Protein AF-A0A971JJ12-F1 (afdb_monomer_lite)

Sequence (63 aa):
MEIKCPFCSHEGPPVVAKKLSAGGWVLFVVLILFCLPICWLPFVIDGCKDEIRKCASCGCKIG

pLDDT: mean 76.23, std 7.02, range [48.62, 84.19]

Foldseek 3Di:
DFDQDPPPRDTDFWDWDKDFAPVLVVVLVVCVVPPPVCNCVSVVPCVRIDTFTAHPPPRHTPD

Radius of gyration: 16.07 Å; chains: 1; bounding box: 27×19×43 Å

Secondary structure (DSSP, 8-state):
--EE-TTT--EE--EEEEEE-HHHHHHHHHHHHH-GGGTTHHHH-GGGEEEEEE-TTT--B--

Structure (mmCIF, N/CA/C/O backbone):
data_AF-A0A971JJ12-F1
#
_entry.id   AF-A0A971JJ12-F1
#
loop_
_atom_site.group_PDB
_atom_site.id
_atom_site.type_symbol
_atom_site.label_atom_id
_atom_site.label_alt_id
_atom_site.label_comp_id
_atom_site.label_asym_id
_atom_site.label_entity_id
_atom_site.label_seq_id
_atom_site.pdbx_PDB_ins_code
_atom_site.Cartn_x
_atom_site.Cartn_y
_atom_site.Cartn_z
_atom_site.occupancy
_atom_site.B_iso_or_equiv
_atom_site.auth_seq_id
_atom_site.auth_comp_id
_atom_site.auth_asym_id
_atom_site.auth_atom_id
_atom_site.pdbx_PDB_model_num
ATOM 1 N N . MET A 1 1 ? -3.020 -12.901 16.434 1.00 48.62 1 MET A N 1
ATOM 2 C CA . MET A 1 1 ? -2.821 -11.514 16.903 1.00 48.62 1 MET A CA 1
ATOM 3 C C . MET A 1 1 ? -4.199 -10.880 16.961 1.00 48.62 1 MET A C 1
ATOM 5 O O . MET A 1 1 ? -4.708 -10.463 15.928 1.00 48.62 1 MET A O 1
ATOM 9 N N . GLU A 1 2 ? -4.854 -10.918 18.116 1.00 55.53 2 GLU A N 1
ATOM 10 C CA . GLU A 1 2 ? -6.123 -10.212 18.315 1.00 55.53 2 GLU A CA 1
ATOM 11 C C . GLU A 1 2 ? -5.797 -8.739 18.556 1.00 55.53 2 GLU A C 1
ATOM 13 O O . GLU A 1 2 ? -5.230 -8.368 19.580 1.00 55.53 2 GLU A O 1
ATOM 18 N N . ILE A 1 3 ? -6.049 -7.908 17.546 1.00 67.44 3 ILE A N 1
ATOM 19 C CA . ILE A 1 3 ? -5.850 -6.462 17.631 1.00 67.44 3 ILE A CA 1
ATOM 20 C C . ILE A 1 3 ? -7.199 -5.873 18.015 1.00 67.44 3 ILE A C 1
ATOM 22 O O . ILE A 1 3 ? -8.150 -5.920 17.237 1.00 67.44 3 ILE A O 1
ATOM 26 N N . LYS A 1 4 ? -7.284 -5.327 19.226 1.00 74.88 4 LYS A N 1
ATOM 27 C CA . LYS A 1 4 ? -8.474 -4.615 19.685 1.00 74.88 4 LYS A CA 1
ATOM 28 C C . LYS A 1 4 ? -8.525 -3.254 18.996 1.00 74.88 4 LYS A C 1
ATOM 30 O O . LYS A 1 4 ? -7.616 -2.442 19.160 1.00 74.88 4 LYS A O 1
ATOM 35 N N . CYS A 1 5 ? -9.556 -3.006 18.187 1.00 75.50 5 CYS A N 1
ATOM 36 C CA . CYS A 1 5 ? -9.694 -1.727 17.488 1.00 75.50 5 CYS A CA 1
ATOM 37 C C . CYS A 1 5 ? -9.922 -0.596 18.520 1.00 75.50 5 CYS A C 1
ATOM 39 O O . CYS A 1 5 ? -10.934 -0.639 19.217 1.00 75.50 5 CYS A O 1
ATOM 41 N N . PRO A 1 6 ? -9.075 0.450 18.609 1.00 77.44 6 PRO A N 1
ATOM 42 C CA . PRO A 1 6 ? -9.207 1.501 19.632 1.00 77.44 6 PRO A CA 1
ATOM 43 C C . PRO A 1 6 ? -10.445 2.396 19.450 1.00 77.44 6 PRO A C 1
ATOM 45 O O . PRO A 1 6 ? -10.829 3.109 20.368 1.00 77.44 6 PRO A O 1
ATOM 48 N N . PHE A 1 7 ? -11.076 2.359 18.272 1.00 81.31 7 PHE A N 1
ATOM 49 C CA . PHE A 1 7 ? -12.250 3.176 17.950 1.00 81.31 7 PHE A CA 1
ATOM 50 C C . PHE A 1 7 ? -13.586 2.504 18.288 1.00 81.31 7 PHE A C 1
ATOM 52 O O . PHE A 1 7 ? -14.530 3.186 18.664 1.00 81.31 7 PHE A O 1
ATOM 59 N N . CYS A 1 8 ? -13.689 1.182 18.130 1.00 81.88 8 CYS A N 1
ATOM 60 C CA . CYS A 1 8 ? -14.941 0.443 18.332 1.00 81.88 8 CYS A CA 1
ATOM 61 C C . CYS A 1 8 ? -14.823 -0.706 19.341 1.00 81.88 8 CYS A C 1
ATOM 63 O O . CYS A 1 8 ? -15.789 -1.435 19.538 1.00 81.88 8 CYS A O 1
ATOM 65 N N . SER A 1 9 ? -13.648 -0.901 19.951 1.00 80.44 9 SER A N 1
ATOM 66 C CA . SER A 1 9 ? -13.324 -2.011 20.863 1.00 80.44 9 SER A CA 1
ATOM 67 C C . SER A 1 9 ? -13.587 -3.413 20.307 1.00 80.44 9 SER A C 1
ATOM 69 O O . SER A 1 9 ? -13.544 -4.379 21.062 1.00 80.44 9 SER A O 1
ATOM 71 N N . HIS A 1 10 ? -13.820 -3.545 18.999 1.0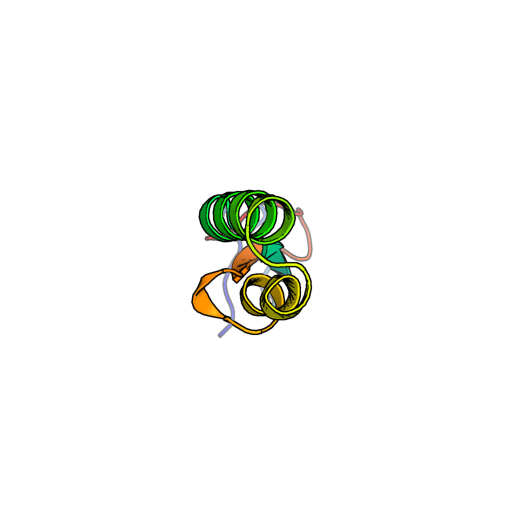0 79.19 10 HIS A N 1
ATOM 72 C CA . HIS A 1 10 ? -14.035 -4.831 18.357 1.00 79.19 10 HIS A CA 1
ATOM 73 C C . HIS A 1 10 ? -12.745 -5.654 18.383 1.00 79.19 10 HIS A C 1
ATOM 75 O O . HIS A 1 10 ? -11.677 -5.173 17.987 1.00 79.19 10 HIS A O 1
ATOM 81 N N . GLU A 1 11 ? -12.865 -6.899 18.828 1.00 73.81 11 GLU A N 1
ATOM 82 C CA . GLU A 1 11 ? -11.778 -7.866 18.926 1.00 73.81 11 GLU A CA 1
ATOM 83 C C . GLU A 1 11 ? -11.879 -8.803 17.722 1.00 73.81 11 GLU A C 1
ATOM 85 O O . GLU A 1 11 ? -12.854 -9.530 17.551 1.00 73.81 11 GLU A O 1
ATOM 90 N N . GLY A 1 12 ? -10.921 -8.703 16.801 1.00 75.75 12 GLY A N 1
ATOM 91 C CA . GLY A 1 12 ? -10.925 -9.517 15.591 1.00 75.75 12 GLY A CA 1
ATOM 92 C C . GLY A 1 12 ? -9.752 -9.220 14.659 1.00 75.75 12 GLY A C 1
ATOM 93 O O . GLY A 1 12 ? -9.007 -8.260 14.876 1.00 75.75 12 GLY A O 1
ATOM 94 N N . PRO A 1 13 ? -9.557 -10.042 13.614 1.00 76.81 13 PRO A N 1
ATOM 95 C CA . PRO A 1 13 ? -8.495 -9.823 12.643 1.00 76.81 13 PRO A CA 1
ATOM 96 C C . PRO A 1 13 ? -8.752 -8.532 11.840 1.00 76.81 13 PRO A C 1
ATOM 98 O O . PRO A 1 13 ? -9.866 -8.327 11.347 1.00 76.81 13 PRO A O 1
ATOM 101 N N . PRO A 1 14 ? -7.749 -7.646 11.680 1.00 79.69 14 PRO A N 1
ATOM 102 C CA . PRO A 1 14 ? -7.882 -6.486 10.811 1.00 79.69 14 PRO A CA 1
ATOM 103 C C . PRO A 1 14 ? -7.958 -6.924 9.344 1.00 79.69 14 PRO A C 1
ATOM 105 O O . PRO A 1 14 ? -7.274 -7.850 8.908 1.00 79.69 14 PRO A O 1
ATOM 108 N N . VAL A 1 15 ? -8.757 -6.211 8.558 1.00 83.25 15 VAL A N 1
ATOM 109 C CA . VAL A 1 15 ? -8.813 -6.357 7.106 1.00 83.25 15 VAL A CA 1
ATOM 110 C C . VAL A 1 15 ? -7.580 -5.685 6.514 1.00 83.25 15 VAL A C 1
ATOM 112 O O . VAL A 1 15 ? -7.422 -4.466 6.602 1.00 83.25 15 VAL A O 1
ATOM 115 N N . VAL A 1 16 ? -6.700 -6.475 5.904 1.00 82.69 16 VAL A N 1
ATOM 116 C CA . VAL A 1 16 ? -5.518 -5.965 5.202 1.00 82.69 16 VAL A CA 1
ATOM 117 C C . VAL A 1 16 ? -5.911 -5.635 3.766 1.00 82.69 16 VAL A C 1
ATOM 119 O O . VAL A 1 16 ? -6.234 -6.518 2.976 1.00 82.69 16 VAL A O 1
ATOM 122 N N . ALA A 1 17 ? -5.891 -4.351 3.423 1.00 80.38 17 ALA A N 1
ATOM 123 C CA . ALA A 1 17 ? -6.097 -3.870 2.067 1.00 80.38 17 ALA A CA 1
ATOM 124 C C . ALA A 1 17 ? -4.747 -3.475 1.461 1.00 80.38 17 ALA A C 1
ATOM 126 O O . ALA A 1 17 ? -4.111 -2.527 1.921 1.00 80.38 17 ALA A O 1
ATOM 127 N N . LYS A 1 18 ? -4.324 -4.173 0.404 1.00 76.88 18 LYS A N 1
ATOM 128 C CA . LYS A 1 18 ? -3.128 -3.807 -0.365 1.00 76.88 18 LYS A CA 1
ATOM 129 C C . LYS A 1 18 ? -3.480 -2.685 -1.342 1.00 76.88 18 LYS A C 1
ATOM 131 O O . LYS A 1 18 ? -4.361 -2.858 -2.184 1.00 76.88 18 LYS A O 1
ATOM 136 N N . LYS A 1 19 ? -2.815 -1.535 -1.235 1.00 80.56 19 LYS A N 1
ATOM 137 C CA . LYS A 1 19 ? -2.921 -0.433 -2.206 1.00 80.56 19 LYS A CA 1
ATOM 138 C C . LYS A 1 19 ? -1.548 -0.106 -2.779 1.00 80.56 19 LYS A C 1
ATOM 140 O O . LYS A 1 19 ? -0.549 -0.258 -2.095 1.00 80.56 19 LYS A O 1
ATOM 145 N N . LEU A 1 20 ? -1.496 0.352 -4.029 1.00 78.19 20 LEU A N 1
ATOM 146 C CA . LEU A 1 20 ? -0.257 0.894 -4.585 1.00 78.19 20 LEU A CA 1
ATOM 147 C C . LEU A 1 20 ? 0.141 2.164 -3.829 1.00 78.19 20 LEU A C 1
ATOM 149 O O . LEU A 1 20 ? -0.675 3.074 -3.667 1.00 78.19 20 LEU A O 1
ATOM 153 N N . SER A 1 21 ? 1.396 2.199 -3.395 1.00 80.94 21 SER A N 1
ATOM 154 C CA . SER A 1 21 ? 2.024 3.350 -2.761 1.00 80.94 21 SER A CA 1
ATOM 155 C C . SER A 1 21 ? 2.185 4.504 -3.748 1.00 80.94 21 SER A C 1
ATOM 157 O O . SER A 1 21 ? 2.237 4.297 -4.965 1.00 80.94 21 SER A O 1
ATOM 159 N N . ALA A 1 22 ? 2.346 5.723 -3.230 1.00 80.88 22 ALA A N 1
ATOM 160 C CA . ALA A 1 22 ? 2.672 6.895 -4.042 1.00 80.88 22 ALA A CA 1
ATOM 161 C C . ALA A 1 22 ? 3.955 6.671 -4.868 1.00 80.88 22 ALA A C 1
ATOM 163 O O . ALA A 1 22 ? 3.993 7.016 -6.046 1.00 80.88 22 ALA A O 1
ATOM 164 N N . GLY A 1 23 ? 4.966 6.004 -4.293 1.00 80.12 23 GLY A N 1
ATOM 165 C CA . GLY A 1 23 ? 6.190 5.635 -5.012 1.00 80.12 23 GLY A CA 1
ATOM 166 C C . GLY A 1 23 ? 5.945 4.665 -6.175 1.00 80.12 23 GLY A C 1
ATOM 167 O O . GLY A 1 23 ? 6.518 4.839 -7.248 1.00 80.12 23 GLY A O 1
ATOM 168 N N . GLY A 1 24 ? 5.034 3.699 -6.008 1.00 82.12 24 GLY A N 1
ATOM 169 C CA . GLY A 1 24 ? 4.653 2.762 -7.071 1.00 82.12 24 GLY A CA 1
ATOM 170 C C . GLY A 1 24 ? 3.923 3.437 -8.228 1.00 82.12 24 GLY A C 1
ATOM 171 O O . GLY A 1 24 ? 4.176 3.112 -9.386 1.00 82.12 24 GLY A O 1
ATOM 172 N N . TRP A 1 25 ? 3.084 4.431 -7.926 1.00 82.88 25 TRP A N 1
ATOM 173 C CA . TRP A 1 25 ? 2.455 5.280 -8.939 1.00 82.88 25 TRP A CA 1
ATOM 174 C C . TRP A 1 25 ? 3.474 6.113 -9.721 1.00 82.88 25 TRP A C 1
ATOM 176 O O . TRP A 1 25 ? 3.404 6.157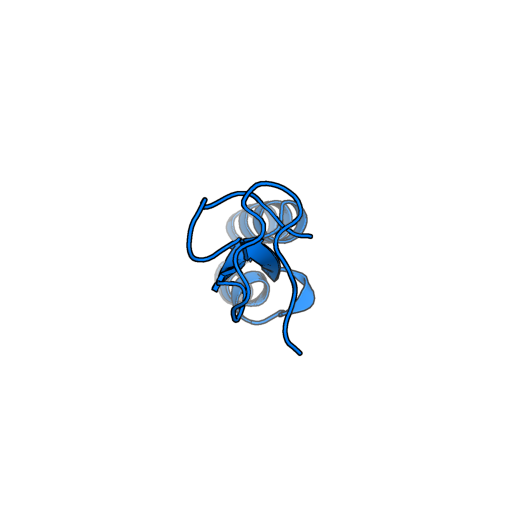 -10.948 1.00 82.88 25 TRP A O 1
ATOM 186 N N . VAL A 1 26 ? 4.443 6.732 -9.039 1.00 84.19 26 VAL A N 1
ATOM 187 C CA . VAL A 1 26 ? 5.511 7.503 -9.698 1.00 84.19 26 VAL A CA 1
ATOM 188 C C . VAL A 1 26 ? 6.334 6.603 -10.620 1.00 84.19 26 VAL A C 1
ATOM 190 O O . VAL A 1 26 ? 6.542 6.945 -11.783 1.00 84.19 26 VAL A O 1
ATOM 193 N N . LEU A 1 27 ? 6.745 5.426 -10.138 1.00 81.69 27 LEU A N 1
ATOM 194 C CA . LEU A 1 27 ? 7.513 4.470 -10.935 1.00 81.69 27 LEU A CA 1
ATOM 195 C C . LEU A 1 27 ? 6.726 4.001 -12.168 1.00 81.69 27 LEU A C 1
ATOM 197 O O . LEU A 1 27 ? 7.281 3.929 -13.259 1.00 81.69 27 LEU A O 1
ATOM 201 N N . PHE A 1 28 ? 5.426 3.732 -12.015 1.00 82.31 28 PHE A N 1
ATOM 202 C CA . PHE A 1 28 ? 4.542 3.340 -13.114 1.00 82.31 28 PHE A CA 1
ATOM 203 C C . PHE A 1 28 ? 4.465 4.407 -14.215 1.00 82.31 28 PHE A C 1
ATOM 205 O O . PHE A 1 28 ? 4.609 4.079 -15.391 1.00 82.31 28 PHE A O 1
ATOM 212 N N . VAL A 1 29 ? 4.308 5.684 -13.844 1.00 83.88 29 VAL A N 1
ATOM 213 C CA . VAL A 1 29 ? 4.269 6.801 -14.805 1.00 83.88 29 VAL A CA 1
ATOM 214 C C . VAL A 1 29 ? 5.605 6.952 -15.535 1.00 83.88 29 VAL A C 1
ATOM 216 O O . VAL A 1 29 ? 5.618 7.077 -16.758 1.00 83.88 29 VAL A O 1
ATOM 219 N N . VAL A 1 30 ? 6.729 6.892 -14.813 1.00 83.88 30 VAL A N 1
ATOM 220 C CA . VAL A 1 30 ? 8.075 6.987 -15.408 1.00 83.88 30 VAL A CA 1
ATOM 221 C C . VAL A 1 30 ? 8.329 5.838 -16.386 1.00 83.88 30 VAL A C 1
ATOM 223 O O . VAL A 1 30 ? 8.842 6.057 -17.483 1.00 83.88 30 VAL A O 1
ATOM 226 N N . LEU A 1 31 ? 7.930 4.620 -16.020 1.00 79.75 31 LEU A N 1
ATOM 227 C CA . LEU A 1 31 ? 8.102 3.432 -16.850 1.00 79.75 31 LEU A CA 1
ATOM 228 C C . LEU A 1 31 ? 7.245 3.467 -18.114 1.00 79.75 31 LEU A C 1
ATOM 230 O O . LEU A 1 31 ? 7.749 3.114 -19.175 1.00 79.75 31 LEU A O 1
ATOM 234 N N . ILE A 1 32 ? 6.005 3.956 -18.043 1.00 80.75 32 ILE A N 1
ATOM 235 C CA . ILE A 1 32 ? 5.170 4.167 -19.236 1.00 80.75 32 ILE A CA 1
ATOM 236 C C . ILE A 1 32 ? 5.831 5.135 -20.223 1.00 80.75 32 ILE A C 1
ATOM 238 O O . ILE A 1 32 ? 5.745 4.933 -21.432 1.00 80.75 32 ILE A O 1
ATOM 242 N N . LEU A 1 33 ? 6.495 6.172 -19.712 1.00 79.50 33 LEU A N 1
ATOM 243 C CA . LEU A 1 33 ? 7.099 7.227 -20.523 1.00 79.50 33 LEU A CA 1
ATOM 244 C C . LEU A 1 33 ? 8.435 6.804 -21.158 1.00 79.50 33 LEU A C 1
ATOM 246 O O . LEU A 1 33 ? 8.747 7.251 -22.259 1.00 79.50 33 LEU A O 1
ATOM 250 N N . PHE A 1 34 ? 9.212 5.945 -20.485 1.00 73.56 34 PHE A N 1
ATOM 251 C CA . PHE A 1 34 ? 10.564 5.555 -20.915 1.00 73.56 34 PHE A CA 1
ATOM 252 C C . PHE A 1 34 ? 10.699 4.113 -21.436 1.00 73.56 34 PHE A C 1
ATOM 254 O O . PHE A 1 34 ? 11.596 3.850 -22.235 1.00 73.56 34 PHE A O 1
ATOM 261 N N . CYS A 1 35 ? 9.872 3.158 -20.989 1.00 67.00 35 CYS A N 1
ATOM 262 C CA . CYS A 1 35 ? 10.012 1.737 -21.336 1.00 67.00 35 CYS A CA 1
ATOM 263 C C . CYS A 1 35 ? 8.718 0.919 -21.134 1.00 67.00 35 CYS A C 1
ATOM 265 O O . CYS A 1 35 ? 8.449 0.387 -20.052 1.00 67.00 35 CYS A O 1
ATOM 267 N N . LEU A 1 36 ? 7.986 0.678 -22.228 1.00 69.06 36 LEU A N 1
ATOM 268 C CA . LEU A 1 36 ? 6.826 -0.227 -22.269 1.00 69.06 36 LEU A CA 1
ATOM 269 C C . LEU A 1 36 ? 7.074 -1.645 -21.695 1.00 69.06 36 LEU A C 1
ATOM 271 O O . LEU A 1 36 ? 6.203 -2.118 -20.965 1.00 69.06 36 LEU A O 1
ATOM 275 N N . PRO A 1 37 ? 8.216 -2.339 -21.922 1.00 69.25 37 PRO A N 1
ATOM 276 C CA . PRO A 1 37 ? 8.385 -3.698 -21.390 1.00 69.25 37 PRO A CA 1
ATOM 277 C C . PRO A 1 37 ? 8.619 -3.753 -19.869 1.00 69.25 37 PRO A C 1
ATOM 279 O O . PRO A 1 37 ? 8.453 -4.807 -19.264 1.00 69.25 37 PRO A O 1
ATOM 282 N N . ILE A 1 38 ? 8.989 -2.637 -19.229 1.00 66.50 38 ILE A N 1
ATOM 283 C CA . ILE A 1 38 ? 9.389 -2.585 -17.809 1.00 66.50 3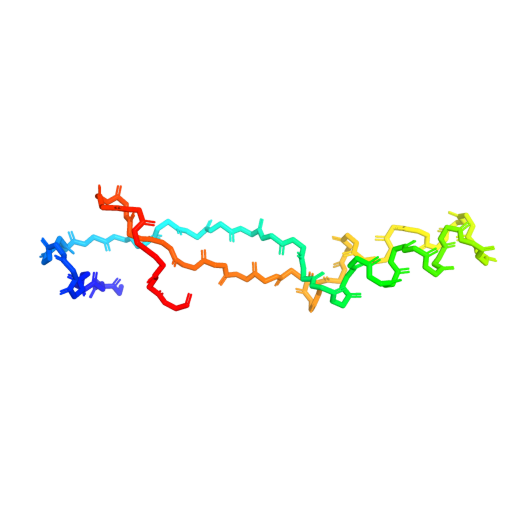8 ILE A CA 1
ATOM 284 C C . ILE A 1 38 ? 8.215 -2.137 -16.907 1.00 66.50 38 ILE A C 1
ATOM 286 O O . ILE A 1 38 ? 8.284 -2.238 -15.684 1.00 66.50 38 ILE A O 1
ATOM 290 N N . CYS A 1 39 ? 7.077 -1.742 -17.487 1.00 68.06 39 CYS A N 1
ATOM 291 C CA . CYS A 1 39 ? 5.888 -1.236 -16.782 1.00 68.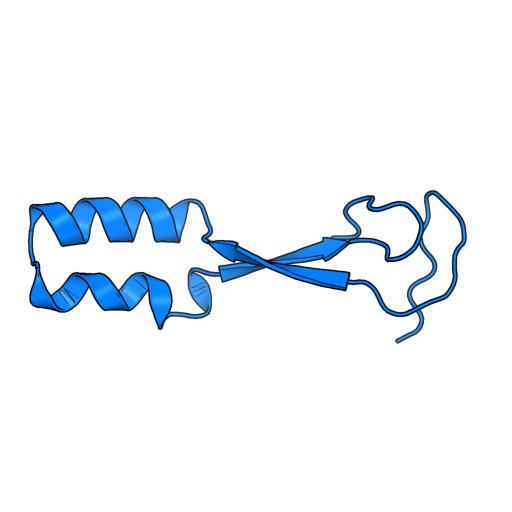06 39 CYS A CA 1
ATOM 292 C C . CYS A 1 39 ? 5.266 -2.194 -15.741 1.00 68.06 39 CYS A C 1
ATOM 294 O O . CYS A 1 39 ? 4.471 -1.752 -14.911 1.00 68.06 39 CYS A O 1
ATOM 296 N N . TRP A 1 40 ? 5.621 -3.486 -15.740 1.00 69.50 40 TRP A N 1
ATOM 297 C CA . TRP A 1 40 ? 5.141 -4.464 -14.752 1.00 69.50 40 TRP A CA 1
ATOM 298 C C . TRP A 1 40 ? 5.894 -4.456 -13.413 1.00 69.50 40 TRP A C 1
ATOM 300 O O . TRP A 1 40 ? 5.355 -4.941 -12.420 1.00 69.50 40 TRP A O 1
ATOM 310 N N . LEU A 1 41 ? 7.101 -3.886 -13.336 1.00 74.12 41 LEU A N 1
ATOM 311 C CA . LEU A 1 41 ? 7.890 -3.832 -12.096 1.00 74.12 41 LEU A CA 1
ATOM 312 C C . LEU A 1 41 ? 7.157 -3.257 -10.869 1.00 74.12 41 LEU A C 1
ATOM 314 O O . LEU A 1 41 ? 7.210 -3.904 -9.823 1.00 74.12 41 LEU A O 1
ATOM 318 N N . PRO A 1 42 ? 6.420 -2.132 -10.940 1.00 71.06 42 PRO A N 1
ATOM 319 C CA . PRO A 1 42 ? 5.704 -1.603 -9.775 1.00 71.06 42 PRO A CA 1
ATOM 320 C C . PRO A 1 42 ? 4.575 -2.523 -9.282 1.00 71.06 42 PRO A C 1
ATOM 322 O O . PRO A 1 42 ? 4.154 -2.411 -8.133 1.00 71.06 42 PRO A O 1
ATOM 325 N N . PHE A 1 43 ? 4.097 -3.458 -10.114 1.00 68.94 43 PHE A N 1
ATOM 326 C CA . PHE A 1 43 ? 3.124 -4.478 -9.711 1.00 68.94 43 PHE A CA 1
ATOM 327 C C . PHE A 1 43 ? 3.768 -5.695 -9.034 1.00 68.94 43 PHE A C 1
ATOM 329 O O . PHE A 1 43 ? 3.124 -6.341 -8.200 1.00 68.94 43 PHE A O 1
ATOM 336 N N . VAL A 1 44 ? 5.020 -6.010 -9.375 1.00 69.62 44 VAL A N 1
ATOM 337 C CA . VAL A 1 44 ? 5.760 -7.166 -8.840 1.00 69.62 44 VAL A CA 1
ATOM 338 C C . VAL A 1 44 ? 6.530 -6.804 -7.569 1.00 69.62 44 VAL A C 1
ATOM 340 O O . VAL A 1 44 ? 6.644 -7.629 -6.671 1.00 69.62 44 VAL A O 1
ATOM 343 N N . ILE A 1 45 ? 7.011 -5.566 -7.450 1.00 75.06 45 ILE A N 1
ATOM 344 C CA . ILE A 1 45 ? 7.736 -5.103 -6.266 1.00 75.06 45 ILE A C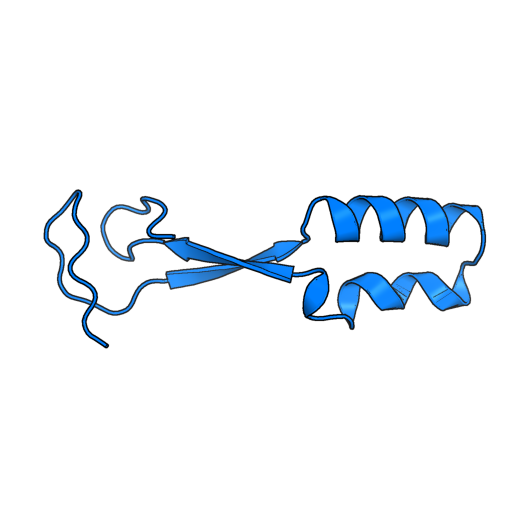A 1
ATOM 345 C C . ILE A 1 45 ? 6.749 -4.934 -5.102 1.00 75.06 45 ILE A C 1
ATOM 347 O O . ILE A 1 45 ? 5.978 -3.974 -5.060 1.00 75.06 45 ILE A O 1
ATOM 351 N N . ASP A 1 46 ? 6.795 -5.838 -4.118 1.00 67.81 46 ASP A N 1
ATOM 352 C CA . ASP A 1 46 ? 6.013 -5.709 -2.877 1.00 67.81 46 ASP A CA 1
ATOM 353 C C . ASP A 1 46 ? 6.355 -4.431 -2.096 1.00 67.81 46 ASP A C 1
ATOM 355 O O . ASP A 1 46 ? 5.485 -3.869 -1.441 1.00 67.81 46 ASP A O 1
ATOM 359 N N . GLY A 1 47 ? 7.560 -3.878 -2.268 1.00 68.00 47 GLY A N 1
ATOM 360 C CA . GLY A 1 47 ? 7.929 -2.561 -1.732 1.00 68.00 47 GLY A CA 1
ATOM 361 C C . GLY A 1 47 ? 7.123 -1.378 -2.295 1.00 68.00 47 GLY A C 1
ATOM 362 O O . GLY A 1 47 ? 7.172 -0.292 -1.730 1.00 68.00 47 GLY A O 1
ATOM 363 N N . CYS A 1 48 ? 6.371 -1.560 -3.388 1.00 69.00 48 CYS A N 1
ATOM 364 C CA . CYS A 1 48 ? 5.452 -0.550 -3.926 1.00 69.00 48 CYS A CA 1
ATOM 365 C C . CYS A 1 48 ? 4.002 -0.738 -3.460 1.00 69.00 48 CYS A C 1
ATOM 367 O O . CYS A 1 48 ? 3.134 0.042 -3.862 1.00 69.00 48 CYS A O 1
ATOM 369 N N . LYS A 1 49 ? 3.710 -1.752 -2.640 1.00 76.75 49 LYS A N 1
ATOM 370 C CA . LYS A 1 49 ? 2.374 -1.997 -2.093 1.00 76.75 49 LYS A CA 1
ATOM 371 C C . LYS A 1 49 ? 2.358 -1.576 -0.630 1.00 76.75 49 LYS A C 1
ATOM 373 O O . LYS A 1 49 ? 3.020 -2.175 0.205 1.00 76.75 49 LYS A O 1
ATOM 378 N N . ASP A 1 50 ? 1.557 -0.567 -0.326 1.00 80.31 50 ASP A N 1
ATOM 379 C CA . ASP A 1 50 ? 1.232 -0.212 1.045 1.00 80.31 50 ASP A CA 1
ATOM 380 C C . ASP A 1 50 ? 0.178 -1.177 1.590 1.00 80.31 50 ASP A C 1
ATOM 382 O O . ASP A 1 50 ? -0.913 -1.353 1.027 1.00 80.31 50 ASP A O 1
ATOM 386 N N . GLU A 1 51 ? 0.509 -1.792 2.719 1.00 80.12 51 GLU A N 1
ATOM 387 C CA . GLU A 1 51 ? -0.387 -2.653 3.475 1.00 80.12 51 GLU A CA 1
ATOM 388 C C . GLU A 1 51 ? -1.197 -1.805 4.448 1.00 80.12 51 GLU A C 1
ATOM 390 O O . GLU A 1 51 ? -0.772 -1.500 5.560 1.00 80.12 51 GLU A O 1
ATOM 395 N N . ILE A 1 52 ? -2.398 -1.420 4.030 1.00 81.06 52 ILE A N 1
ATOM 396 C CA . ILE A 1 52 ? -3.293 -0.663 4.892 1.00 81.06 52 ILE A CA 1
ATOM 397 C C . ILE A 1 52 ? -4.087 -1.646 5.735 1.00 81.06 52 ILE A C 1
ATOM 399 O O . ILE A 1 52 ? -4.900 -2.415 5.220 1.00 81.06 52 ILE A O 1
ATOM 403 N N . ARG A 1 53 ? -3.918 -1.570 7.047 1.00 81.25 53 ARG A N 1
ATOM 404 C CA . ARG A 1 53 ? -4.700 -2.359 7.994 1.00 81.25 53 ARG A CA 1
ATOM 405 C C . ARG A 1 53 ? -5.950 -1.573 8.366 1.00 81.25 53 ARG A C 1
ATOM 407 O O . ARG A 1 53 ? -5.876 -0.410 8.748 1.00 81.25 53 ARG A O 1
ATOM 414 N N . LYS A 1 54 ? -7.126 -2.175 8.212 1.00 83.25 54 LYS A N 1
ATOM 415 C CA . LYS A 1 54 ? -8.414 -1.572 8.578 1.00 83.25 54 LYS A CA 1
ATOM 416 C C . LYS A 1 54 ? -9.166 -2.454 9.557 1.00 83.25 54 LYS A C 1
ATOM 418 O O . LYS A 1 54 ? -9.037 -3.671 9.524 1.00 83.25 54 LYS A O 1
ATOM 423 N N . CYS A 1 55 ? -9.990 -1.859 10.409 1.00 82.25 55 CYS A N 1
ATOM 424 C CA . CYS A 1 55 ? -10.869 -2.627 11.283 1.00 82.25 55 CYS A CA 1
ATOM 425 C C . CYS A 1 55 ? -11.993 -3.266 10.466 1.00 82.25 55 CYS A C 1
ATOM 427 O O . CYS A 1 55 ? -12.628 -2.580 9.666 1.00 82.25 55 CYS A O 1
ATOM 429 N N . ALA A 1 56 ? -12.271 -4.551 10.694 1.00 78.69 56 ALA A N 1
ATOM 430 C CA . ALA A 1 56 ? -13.349 -5.271 10.013 1.00 78.69 56 ALA A CA 1
ATOM 431 C C . ALA A 1 56 ? -14.749 -4.734 10.360 1.00 78.69 56 ALA A C 1
ATOM 433 O O . ALA A 1 56 ? -15.648 -4.788 9.529 1.00 78.69 56 ALA A O 1
ATOM 434 N N . SER A 1 57 ? -14.922 -4.199 11.573 1.00 80.62 57 SER A N 1
ATOM 435 C CA . SER A 1 57 ? -16.214 -3.712 12.069 1.00 80.62 57 SER A CA 1
ATOM 436 C C . SER A 1 57 ? -16.461 -2.235 11.734 1.00 80.62 57 SER A C 1
ATOM 438 O O . SER A 1 57 ? -17.479 -1.909 11.135 1.00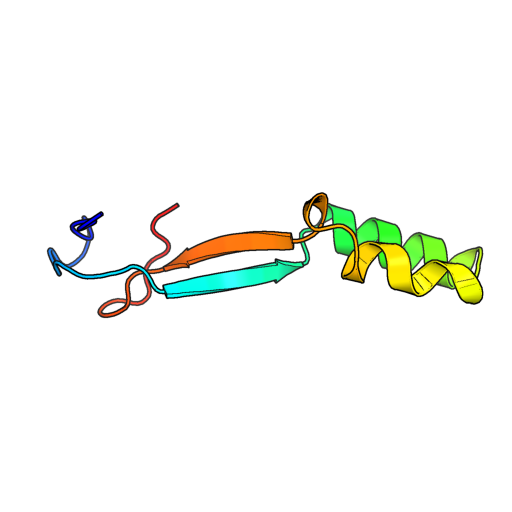 80.62 57 SER A O 1
ATOM 440 N N . CYS A 1 58 ? -15.527 -1.332 12.061 1.00 81.75 58 CYS A N 1
ATOM 441 C CA . CYS A 1 58 ? -15.725 0.111 11.853 1.00 81.75 58 CYS A CA 1
ATOM 442 C C . CYS A 1 58 ? -15.067 0.685 10.587 1.00 81.75 58 CYS A C 1
ATOM 444 O O . CYS A 1 58 ? -15.283 1.849 10.264 1.00 81.75 58 CYS A O 1
ATOM 446 N N . GLY A 1 59 ? -14.218 -0.074 9.883 1.00 78.56 59 GLY A N 1
ATOM 447 C CA . GLY A 1 59 ? -13.513 0.409 8.690 1.00 78.56 59 GLY A CA 1
ATOM 448 C C . GLY A 1 59 ? -12.406 1.443 8.947 1.00 78.56 59 GLY A C 1
ATOM 449 O O . GLY A 1 59 ? -11.727 1.841 7.995 1.00 78.56 59 GLY A O 1
ATOM 450 N N . CYS A 1 60 ? -12.177 1.860 10.200 1.00 79.88 60 CYS A N 1
ATOM 451 C CA . CYS A 1 60 ? -11.078 2.757 10.564 1.00 79.88 60 CYS A CA 1
ATOM 452 C C . CYS A 1 60 ? -9.725 2.139 10.188 1.00 79.88 60 CYS A C 1
ATOM 454 O O . CYS A 1 60 ? -9.518 0.938 10.377 1.00 79.88 60 CYS A O 1
ATOM 456 N N . LYS A 1 61 ? -8.793 2.959 9.686 1.00 79.69 61 LYS A N 1
ATOM 457 C CA . LYS A 1 61 ? -7.388 2.563 9.515 1.00 79.69 61 LYS A CA 1
ATOM 458 C C . LYS A 1 61 ? -6.770 2.294 10.890 1.00 79.69 61 LYS A C 1
ATOM 460 O O . LYS A 1 61 ? -6.860 3.139 11.775 1.00 79.69 61 LYS A O 1
ATOM 465 N N . ILE A 1 62 ? -6.165 1.125 11.050 1.00 76.50 62 ILE A N 1
ATOM 466 C CA . ILE A 1 62 ? -5.467 0.673 12.255 1.00 76.50 62 ILE A CA 1
ATOM 467 C C . ILE A 1 62 ? -4.038 0.320 11.835 1.00 76.50 62 ILE A C 1
ATOM 469 O O . ILE A 1 62 ? -3.720 -0.843 11.602 1.00 76.50 62 ILE A O 1
ATOM 473 N N . GLY A 1 63 ? -3.199 1.339 11.668 1.00 62.06 63 GLY A N 1
ATOM 474 C CA . GLY A 1 63 ? -1.903 1.225 10.989 1.00 62.06 63 GLY A CA 1
ATOM 475 C C . GLY A 1 63 ? -1.878 2.062 9.726 1.00 62.06 63 GLY A C 1
ATOM 476 O O . GLY A 1 63 ? -2.682 1.778 8.805 1.00 62.06 63 GLY A O 1
#